Protein AF-A0A9D7FK85-F1 (afdb_monomer_lite)

Foldseek 3Di:
DADQFQDPDLLVVLLVVLVPADAQGKDKDKHWAPVQPVPDPPCPDRTDGDHPVRVQCSQVVNQWPRWDKDKDWDWDQDPVRDTDITMMIMTMTTHD

Radius of gyration: 14.42 Å; chains: 1; bounding box: 36×21×36 Å

Secondary structure (DSSP, 8-state):
---GGG-SSHHHHHHHHHHHSPTT-EEEEEEE-HHHHTTSTT-SSS-----HHHHHHHHHHTTB---EEEEEEEEEE-TTS-EEEEEEEEEEEEB-

Sequence (96 aa):
MNTLYFWSDPKVGMAELKRVLRPNGKLVIAIRSKETMVNMPFTEYGFQLYSKVDLQNLFSENGFNDATISSKMEDITLPSGVSVNIESFCALGEKR

pLDDT: mean 89.41, std 9.93, range [49.56, 97.69]

Structure (mmCIF, N/CA/C/O backbone):
data_AF-A0A9D7FK85-F1
#
_entry.id   AF-A0A9D7FK85-F1
#
loop_
_atom_site.group_PDB
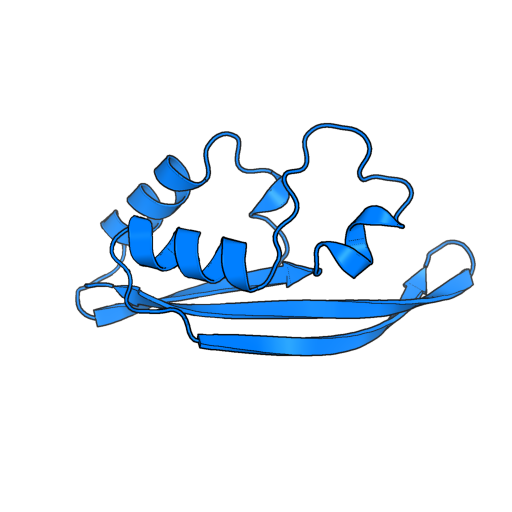_atom_site.id
_atom_site.type_symbol
_atom_site.label_atom_id
_atom_site.label_alt_id
_atom_site.label_comp_id
_atom_site.label_asym_id
_atom_site.label_entity_id
_atom_site.label_seq_id
_atom_site.pdbx_PDB_ins_code
_atom_site.Cartn_x
_atom_site.Cartn_y
_atom_site.Cartn_z
_atom_site.occupancy
_atom_site.B_iso_or_equiv
_atom_site.auth_seq_id
_atom_site.auth_comp_id
_atom_site.auth_asym_id
_atom_site.auth_atom_id
_atom_site.pdbx_PDB_model_num
ATOM 1 N N . MET A 1 1 ? 2.584 -8.486 -2.473 1.00 49.56 1 MET A N 1
ATOM 2 C CA . MET A 1 1 ? 1.898 -8.885 -3.720 1.00 49.56 1 MET A CA 1
ATOM 3 C C . MET A 1 1 ? 1.260 -7.636 -4.314 1.00 49.56 1 MET A C 1
ATOM 5 O O . MET A 1 1 ? 0.423 -7.039 -3.650 1.00 49.56 1 MET A O 1
ATOM 9 N N . ASN A 1 2 ? 1.684 -7.232 -5.513 1.00 62.25 2 ASN A N 1
ATOM 10 C CA . ASN A 1 2 ? 1.262 -5.996 -6.179 1.00 62.25 2 ASN A CA 1
ATOM 11 C C . ASN A 1 2 ? -0.124 -6.167 -6.814 1.00 62.25 2 ASN A C 1
ATOM 13 O O . ASN A 1 2 ? -0.235 -6.818 -7.847 1.00 62.25 2 ASN A O 1
ATOM 17 N N . THR A 1 3 ? -1.173 -5.622 -6.202 1.00 71.75 3 THR A N 1
ATOM 18 C CA . THR A 1 3 ? -2.558 -5.812 -6.690 1.00 71.75 3 THR A CA 1
ATOM 19 C C . THR A 1 3 ? -3.375 -4.530 -6.767 1.00 71.75 3 THR A C 1
ATOM 21 O O . THR A 1 3 ? -4.267 -4.447 -7.604 1.00 71.75 3 THR A O 1
ATOM 24 N N . LEU A 1 4 ? -3.040 -3.513 -5.967 1.00 86.19 4 LEU A N 1
ATOM 25 C CA . LEU A 1 4 ? -3.816 -2.274 -5.885 1.00 86.19 4 LEU A CA 1
ATOM 26 C C . LEU A 1 4 ? -3.932 -1.540 -7.232 1.00 86.19 4 LEU A C 1
ATOM 28 O O . LEU A 1 4 ? -4.967 -0.953 -7.514 1.00 86.19 4 LEU A O 1
ATOM 32 N N . TYR A 1 5 ? -2.910 -1.616 -8.089 1.00 83.75 5 TYR A N 1
ATOM 33 C CA . TYR A 1 5 ? -2.904 -0.932 -9.388 1.00 83.75 5 TYR A CA 1
ATOM 34 C C . TYR A 1 5 ? -4.030 -1.349 -10.331 1.00 83.75 5 TYR A C 1
ATOM 36 O O . TYR A 1 5 ? -4.356 -0.597 -11.242 1.00 83.75 5 TYR A O 1
ATOM 44 N N . PHE A 1 6 ? -4.566 -2.556 -10.133 1.00 84.12 6 PHE A N 1
ATOM 45 C CA . PHE A 1 6 ? -5.589 -3.158 -10.983 1.00 84.12 6 PHE A CA 1
ATOM 46 C C . PHE A 1 6 ? -7.005 -2.933 -10.449 1.00 84.12 6 PHE A C 1
ATOM 48 O O . PHE A 1 6 ? -7.970 -3.442 -11.017 1.00 84.12 6 PHE A O 1
ATOM 55 N N . TRP A 1 7 ? -7.148 -2.236 -9.321 1.00 88.06 7 TRP A N 1
ATOM 56 C CA . TRP A 1 7 ? -8.455 -1.967 -8.743 1.00 88.06 7 TRP A CA 1
ATOM 57 C C . TRP A 1 7 ? -9.133 -0.860 -9.545 1.00 88.06 7 TRP A C 1
ATOM 59 O O . TRP A 1 7 ? -8.643 0.263 -9.591 1.00 88.06 7 TRP A O 1
ATOM 69 N N . SER A 1 8 ? -10.273 -1.179 -10.160 1.00 86.75 8 SER A N 1
ATOM 70 C CA . SER A 1 8 ? -11.065 -0.209 -10.924 1.00 86.75 8 SER A CA 1
ATOM 71 C C . SER A 1 8 ? -11.589 0.929 -10.046 1.00 86.75 8 SER A C 1
ATOM 73 O O . SER A 1 8 ? -11.627 2.073 -10.483 1.00 86.75 8 SER A O 1
ATOM 75 N N . ASP A 1 9 ? -11.971 0.611 -8.805 1.00 91.00 9 ASP A N 1
ATOM 76 C CA . ASP A 1 9 ? -12.281 1.584 -7.760 1.00 91.00 9 ASP A CA 1
ATOM 77 C C . ASP A 1 9 ? -11.601 1.155 -6.450 1.00 91.00 9 ASP A C 1
ATOM 79 O O . ASP A 1 9 ? -12.042 0.203 -5.788 1.00 91.00 9 ASP A O 1
ATOM 83 N N . PRO A 1 10 ? -10.522 1.849 -6.054 1.00 92.81 10 PRO A N 1
ATOM 84 C CA . PRO A 1 10 ? -9.801 1.501 -4.850 1.00 92.81 10 PRO A CA 1
ATOM 85 C C . PRO A 1 10 ? -10.622 1.624 -3.566 1.00 92.81 10 PRO A C 1
ATOM 87 O O . PRO A 1 10 ? -10.414 0.847 -2.636 1.00 92.81 10 PRO A O 1
ATOM 90 N N . LYS A 1 11 ? -11.568 2.569 -3.502 1.00 94.19 11 LYS A N 1
ATOM 91 C CA . LYS A 1 11 ? -12.376 2.806 -2.298 1.00 94.19 11 LYS A CA 1
ATOM 92 C C . LYS A 1 11 ? -13.354 1.659 -2.068 1.00 94.19 11 LYS A C 1
ATOM 94 O O . LYS A 1 11 ? -13.489 1.186 -0.942 1.00 94.19 11 LYS A O 1
ATOM 99 N N . VAL A 1 12 ? -13.961 1.139 -3.138 1.00 95.00 12 VAL A N 1
ATOM 100 C CA . VAL A 1 12 ? -14.826 -0.053 -3.066 1.00 95.00 12 VAL A CA 1
ATOM 101 C C . VAL A 1 12 ? -14.044 -1.265 -2.551 1.00 95.00 12 VAL A C 1
ATOM 103 O O . VAL A 1 12 ? -14.494 -1.944 -1.627 1.00 95.00 12 VAL A O 1
ATOM 106 N N . GLY A 1 13 ? -12.841 -1.507 -3.085 1.00 94.88 13 GLY A N 1
ATOM 107 C CA . GLY A 1 13 ? -11.987 -2.600 -2.612 1.00 94.88 13 GLY A CA 1
ATOM 108 C C . GLY A 1 13 ? -11.590 -2.446 -1.1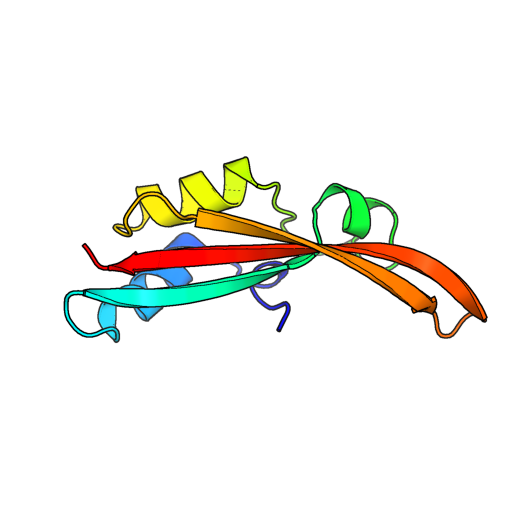39 1.00 94.88 13 GLY A C 1
ATOM 109 O O . GLY A 1 13 ? -11.674 -3.401 -0.364 1.00 94.88 13 GLY A O 1
ATOM 110 N N . MET A 1 14 ? -11.226 -1.231 -0.718 1.00 96.06 14 MET A N 1
ATOM 111 C CA . MET A 1 14 ? -10.891 -0.934 0.679 1.00 96.06 14 MET A CA 1
ATOM 112 C C . MET A 1 14 ? -12.084 -1.150 1.619 1.00 96.06 14 MET A C 1
ATOM 114 O O . MET A 1 14 ? -11.906 -1.693 2.713 1.00 96.06 14 MET A O 1
ATOM 118 N N . ALA A 1 15 ? -13.296 -0.776 1.199 1.00 96.38 15 ALA A N 1
ATOM 119 C CA . ALA A 1 15 ? -14.516 -0.980 1.974 1.00 96.38 15 ALA A CA 1
ATOM 120 C C . ALA A 1 15 ? -14.809 -2.472 2.202 1.00 96.38 15 ALA A C 1
ATOM 122 O O . ALA A 1 15 ? -15.097 -2.873 3.333 1.00 96.38 15 ALA A O 1
ATOM 123 N N . GLU A 1 16 ? -14.654 -3.312 1.174 1.00 96.94 16 GLU A N 1
ATOM 124 C CA . GLU A 1 16 ? -14.841 -4.762 1.305 1.00 96.94 16 GLU A CA 1
ATOM 125 C C . GLU A 1 16 ? -13.794 -5.403 2.222 1.00 96.94 16 GLU A C 1
ATOM 127 O O . GLU A 1 16 ? -14.143 -6.210 3.090 1.00 96.94 16 GLU A O 1
ATOM 132 N N . LEU A 1 17 ? -12.525 -4.991 2.113 1.00 96.31 17 LEU A N 1
ATOM 133 C CA . LEU A 1 17 ? -11.483 -5.435 3.042 1.00 96.31 17 LEU A CA 1
ATOM 134 C C . LEU A 1 17 ? -11.793 -5.014 4.482 1.00 96.31 17 LEU A C 1
ATOM 136 O O . LEU A 1 17 ? -11.682 -5.820 5.409 1.00 96.31 17 LEU A O 1
ATOM 140 N N . LYS A 1 18 ? -12.237 -3.770 4.691 1.00 96.38 18 LYS A N 1
ATOM 141 C CA . LYS A 1 18 ? -12.649 -3.297 6.015 1.00 96.38 18 LYS A CA 1
ATOM 142 C C . LYS A 1 18 ? -13.837 -4.099 6.548 1.00 96.38 18 LYS A C 1
ATOM 144 O O . LYS A 1 18 ? -13.850 -4.420 7.739 1.00 96.38 18 LYS A O 1
ATOM 149 N N . ARG A 1 19 ? -14.824 -4.438 5.713 1.00 97.25 19 ARG A N 1
ATOM 150 C CA . ARG A 1 19 ? -16.028 -5.188 6.112 1.00 97.25 19 ARG A CA 1
ATOM 151 C C . ARG A 1 19 ? -15.682 -6.553 6.709 1.00 97.25 19 ARG A C 1
ATOM 153 O O . ARG A 1 19 ? -16.271 -6.923 7.721 1.00 97.25 19 ARG A O 1
ATOM 160 N N . VAL A 1 20 ? -14.715 -7.268 6.128 1.00 97.19 20 VAL A N 1
ATOM 161 C CA . VAL A 1 20 ? -14.334 -8.625 6.569 1.00 97.19 20 VAL A CA 1
ATOM 162 C C . VAL A 1 20 ? -13.331 -8.655 7.726 1.00 97.19 20 VAL A C 1
ATOM 164 O O . VAL A 1 20 ? -13.201 -9.674 8.402 1.00 97.19 20 VAL A O 1
ATOM 167 N N . LEU A 1 21 ? -12.626 -7.552 7.993 1.00 97.44 21 LEU A N 1
ATOM 168 C CA . LEU A 1 21 ? -11.708 -7.463 9.128 1.00 97.44 21 LEU A CA 1
ATOM 169 C C . LEU A 1 21 ? -12.460 -7.375 10.463 1.00 97.44 21 L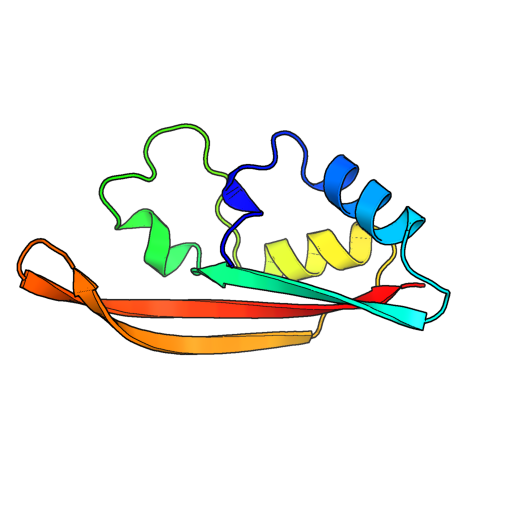EU A C 1
ATOM 171 O O . LEU A 1 21 ? -13.406 -6.599 10.624 1.00 97.44 21 LEU A O 1
ATOM 175 N N . ARG A 1 22 ? -11.977 -8.110 11.470 1.00 96.62 22 ARG A N 1
ATOM 176 C CA . ARG A 1 22 ? -12.399 -7.935 12.871 1.00 96.62 22 ARG A CA 1
ATOM 177 C C . ARG A 1 22 ? -12.075 -6.518 13.384 1.00 96.62 22 ARG A C 1
ATOM 179 O O . ARG A 1 22 ? -11.180 -5.878 12.825 1.00 96.62 22 ARG A O 1
ATOM 186 N N . PRO A 1 23 ? -12.738 -6.031 14.451 1.00 94.12 23 PRO A N 1
ATOM 187 C CA . PRO A 1 23 ? -12.315 -4.810 15.143 1.00 94.12 23 PRO A CA 1
ATOM 188 C C . PRO A 1 23 ? -10.822 -4.857 15.502 1.00 94.12 23 PRO A C 1
ATOM 190 O O . PRO A 1 23 ? -10.319 -5.921 15.875 1.00 94.12 23 PRO A O 1
ATOM 193 N N . ASN A 1 24 ? -10.112 -3.735 15.335 1.00 94.56 24 ASN A N 1
ATOM 194 C CA . ASN A 1 24 ? -8.651 -3.620 15.498 1.00 94.56 24 ASN A CA 1
ATOM 195 C C . ASN A 1 24 ? -7.838 -4.566 14.581 1.00 94.56 24 ASN A C 1
ATOM 197 O O . ASN A 1 24 ? -6.667 -4.868 14.821 1.00 94.56 24 ASN A O 1
ATOM 201 N N . GLY A 1 25 ? -8.466 -5.098 13.527 1.00 96.94 25 GLY A N 1
ATOM 202 C CA . GLY A 1 25 ? -7.798 -5.879 12.494 1.00 96.94 25 GLY A CA 1
ATOM 203 C C . GLY A 1 25 ? -6.851 -5.005 11.674 1.00 96.94 25 GLY A C 1
ATOM 204 O O . GLY A 1 25 ? -7.142 -3.841 11.408 1.00 96.94 25 GLY A O 1
ATOM 205 N N . LYS A 1 26 ? -5.721 -5.573 11.250 1.00 97.12 26 LYS A N 1
ATOM 206 C CA . LYS A 1 26 ? -4.704 -4.864 10.467 1.00 97.12 26 LYS A CA 1
ATOM 207 C C . LYS A 1 26 ? -4.810 -5.241 8.997 1.00 97.12 26 LYS A C 1
ATOM 209 O O . LYS A 1 26 ? -4.937 -6.420 8.671 1.00 97.12 26 LYS A O 1
ATOM 214 N N . LEU A 1 27 ? -4.728 -4.239 8.133 1.00 96.44 27 LEU A N 1
ATOM 215 C CA . LEU A 1 27 ? -4.594 -4.387 6.693 1.00 96.44 27 LEU A CA 1
ATOM 216 C C . LEU A 1 27 ? -3.170 -4.013 6.288 1.00 96.44 27 LEU A C 1
ATOM 218 O O . LEU A 1 27 ? -2.662 -2.968 6.695 1.00 96.44 27 LEU A O 1
ATOM 222 N N . VAL A 1 28 ? -2.553 -4.860 5.466 1.00 95.81 28 VAL A N 1
ATOM 223 C CA . VAL A 1 28 ? -1.257 -4.596 4.847 1.00 95.81 28 VAL A CA 1
ATOM 224 C C . VAL A 1 28 ? -1.416 -4.609 3.332 1.00 95.81 28 VAL A C 1
ATOM 226 O O . VAL A 1 28 ? -1.888 -5.596 2.769 1.00 95.81 28 VAL A O 1
ATOM 229 N N . ILE A 1 29 ? -0.993 -3.530 2.675 1.00 94.75 29 ILE A N 1
ATOM 230 C CA . ILE A 1 29 ? -0.923 -3.433 1.214 1.00 94.75 29 ILE A CA 1
ATOM 231 C C . ILE A 1 29 ? 0.523 -3.144 0.824 1.00 94.75 29 ILE A C 1
ATOM 233 O O . ILE A 1 29 ? 1.122 -2.186 1.307 1.00 94.75 29 ILE A O 1
ATOM 237 N N . ALA A 1 30 ? 1.079 -3.974 -0.060 1.00 93.31 30 ALA A N 1
ATOM 238 C CA . ALA A 1 30 ? 2.432 -3.809 -0.577 1.00 93.31 30 ALA A CA 1
ATOM 239 C C . ALA A 1 30 ? 2.407 -3.582 -2.090 1.00 93.31 30 ALA A C 1
ATOM 241 O O . ALA A 1 30 ? 1.831 -4.389 -2.825 1.00 93.31 30 ALA A O 1
ATOM 242 N N . ILE A 1 31 ? 3.038 -2.496 -2.532 1.00 92.00 31 ILE A N 1
ATOM 243 C CA . ILE A 1 31 ? 3.102 -2.061 -3.930 1.00 92.00 31 ILE A CA 1
ATOM 244 C C . ILE A 1 31 ? 4.514 -1.565 -4.266 1.00 92.00 31 ILE A C 1
ATOM 246 O O . ILE A 1 31 ? 5.264 -1.195 -3.374 1.00 92.00 31 ILE A O 1
ATOM 250 N N . ARG A 1 32 ? 4.882 -1.496 -5.542 1.00 91.19 32 ARG A N 1
ATOM 251 C CA . ARG A 1 32 ? 6.016 -0.690 -6.034 1.00 91.19 32 ARG A CA 1
ATOM 252 C C . ARG A 1 32 ? 5.698 0.814 -6.008 1.00 91.19 32 ARG A C 1
ATOM 254 O O . ARG A 1 32 ? 4.538 1.222 -6.130 1.00 91.19 32 ARG A O 1
ATOM 261 N N . SER A 1 33 ? 6.718 1.650 -5.867 1.00 90.56 33 SER A N 1
ATOM 262 C CA . SER A 1 33 ? 6.525 3.100 -5.906 1.00 90.56 33 SER A CA 1
ATOM 263 C C . SER A 1 33 ? 6.106 3.579 -7.296 1.00 90.56 33 SER A C 1
ATOM 265 O O . SER A 1 33 ? 6.442 2.964 -8.315 1.00 90.56 33 SER A O 1
ATOM 267 N N . LYS A 1 34 ? 5.375 4.696 -7.349 1.00 89.19 34 LYS A N 1
ATOM 268 C CA . LYS A 1 34 ? 5.037 5.375 -8.606 1.00 89.19 34 LYS A CA 1
ATOM 269 C C . LYS A 1 34 ? 6.292 5.718 -9.409 1.00 89.19 34 LYS A C 1
ATOM 271 O O . LYS A 1 34 ? 6.315 5.513 -10.618 1.00 89.19 34 LYS A O 1
ATOM 276 N N . GLU A 1 35 ? 7.332 6.177 -8.725 1.00 87.25 35 GLU A N 1
ATOM 277 C CA . GLU A 1 35 ? 8.624 6.572 -9.284 1.00 87.25 35 GLU A CA 1
ATOM 278 C C . GLU A 1 35 ? 9.344 5.392 -9.947 1.00 87.25 35 GLU A C 1
ATOM 280 O O . G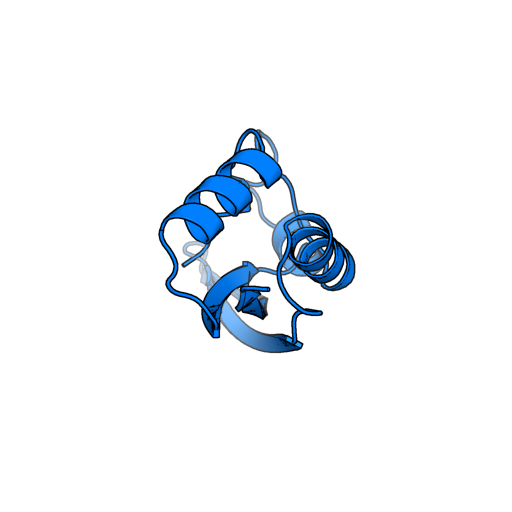LU A 1 35 ? 9.956 5.541 -11.002 1.00 87.25 35 GLU A O 1
ATOM 285 N N . THR A 1 36 ? 9.226 4.196 -9.369 1.00 85.31 36 THR A N 1
ATOM 286 C CA . THR A 1 36 ? 9.766 2.970 -9.968 1.00 85.31 36 THR A CA 1
ATOM 287 C C . THR A 1 36 ? 8.958 2.555 -11.194 1.00 85.31 36 THR A C 1
ATOM 289 O O . THR A 1 36 ? 9.515 2.197 -12.229 1.00 85.31 36 THR A O 1
ATOM 292 N N . MET A 1 37 ? 7.631 2.573 -11.071 1.00 84.44 37 MET A N 1
ATOM 293 C CA . MET A 1 37 ? 6.737 1.982 -12.063 1.00 84.44 37 MET A CA 1
ATOM 294 C C . MET A 1 37 ? 6.602 2.829 -13.328 1.00 84.44 37 MET A C 1
ATOM 296 O O . MET A 1 37 ? 6.491 2.253 -14.401 1.00 84.44 37 MET A O 1
ATOM 300 N N . VAL A 1 38 ? 6.666 4.163 -13.240 1.00 83.00 38 VAL A N 1
ATOM 301 C CA . VAL A 1 38 ? 6.528 5.053 -14.413 1.00 83.00 38 VAL A CA 1
ATOM 302 C C . VAL A 1 38 ? 7.583 4.798 -15.499 1.00 83.00 38 VAL A C 1
ATOM 304 O O . VAL A 1 38 ? 7.350 5.091 -16.666 1.00 83.00 38 VAL A O 1
ATOM 307 N N . ASN A 1 39 ? 8.729 4.225 -15.123 1.00 77.19 39 ASN A N 1
ATOM 308 C CA . ASN A 1 39 ? 9.834 3.921 -16.030 1.00 77.19 39 ASN A CA 1
ATOM 309 C C . ASN A 1 39 ? 9.767 2.497 -16.616 1.00 77.19 39 ASN A C 1
ATOM 311 O O . ASN A 1 39 ? 10.693 2.075 -17.306 1.00 77.19 39 ASN A O 1
ATOM 315 N N . MET A 1 40 ? 8.712 1.729 -16.320 1.00 77.69 40 MET A N 1
ATOM 316 C CA . MET A 1 40 ? 8.578 0.338 -16.753 1.00 77.69 40 MET A CA 1
ATOM 317 C C . MET A 1 40 ? 7.748 0.224 -18.043 1.00 77.69 40 MET A C 1
ATOM 319 O O . MET A 1 40 ? 6.715 0.876 -18.170 1.00 77.69 40 MET A O 1
ATOM 323 N N . PRO A 1 41 ? 8.117 -0.670 -18.980 1.00 68.75 41 PRO A N 1
ATOM 324 C CA . PRO A 1 41 ? 7.535 -0.731 -20.329 1.00 68.75 41 PRO A CA 1
ATOM 325 C C . PRO A 1 41 ? 6.096 -1.285 -20.399 1.00 68.75 41 PRO A C 1
ATOM 327 O O . PRO A 1 41 ? 5.607 -1.576 -21.483 1.00 68.75 41 PRO A O 1
ATOM 330 N N . PHE A 1 42 ? 5.418 -1.484 -19.265 1.00 70.25 42 PHE A N 1
ATOM 331 C CA . PHE A 1 42 ? 4.095 -2.118 -19.189 1.00 70.25 42 PHE A CA 1
ATOM 332 C C . PHE A 1 42 ? 3.052 -1.287 -18.426 1.00 70.25 42 PHE A C 1
ATOM 334 O O . PHE A 1 42 ? 1.950 -1.773 -18.187 1.00 70.25 42 PHE A O 1
ATOM 341 N N . THR A 1 43 ? 3.357 -0.042 -18.044 1.00 63.62 43 THR A N 1
ATOM 342 C CA . THR A 1 43 ? 2.414 0.827 -17.314 1.00 63.62 43 THR A CA 1
ATOM 343 C C . THR A 1 43 ? 1.473 1.640 -18.204 1.00 63.62 43 THR A C 1
ATOM 345 O O . THR A 1 43 ? 0.739 2.478 -17.688 1.00 63.62 43 THR A O 1
ATOM 348 N N . GLU A 1 44 ? 1.472 1.426 -19.522 1.00 59.38 44 GLU A N 1
ATOM 349 C CA . GLU A 1 44 ? 0.766 2.307 -20.466 1.00 59.38 44 GLU A CA 1
ATOM 350 C C . GLU A 1 44 ? -0.772 2.228 -20.403 1.00 59.38 44 GLU A C 1
ATOM 352 O O . GLU A 1 44 ? -1.423 3.180 -20.825 1.00 59.38 44 GLU A O 1
ATOM 357 N N . TYR A 1 45 ? -1.385 1.176 -19.834 1.00 60.06 45 TYR A N 1
ATOM 358 C CA . TYR A 1 45 ? -2.853 1.044 -19.835 1.00 60.06 45 TYR A CA 1
ATOM 359 C C . TYR A 1 45 ? -3.426 0.393 -18.569 1.00 60.06 45 TYR A C 1
ATOM 361 O O . TYR A 1 45 ? -3.090 -0.739 -18.237 1.00 60.06 45 TYR A O 1
ATOM 369 N N . GLY A 1 46 ? -4.354 1.086 -17.895 1.00 63.00 46 GLY A N 1
ATOM 370 C CA . GLY A 1 46 ? -5.179 0.523 -16.813 1.00 63.00 46 GLY A CA 1
ATOM 371 C C . GLY A 1 46 ? -4.545 0.484 -15.416 1.00 63.00 46 GLY A C 1
ATOM 372 O O . GLY A 1 46 ? -5.065 -0.214 -14.552 1.00 63.00 46 GLY A O 1
ATOM 373 N N . PHE A 1 47 ? -3.451 1.220 -15.182 1.00 73.56 47 P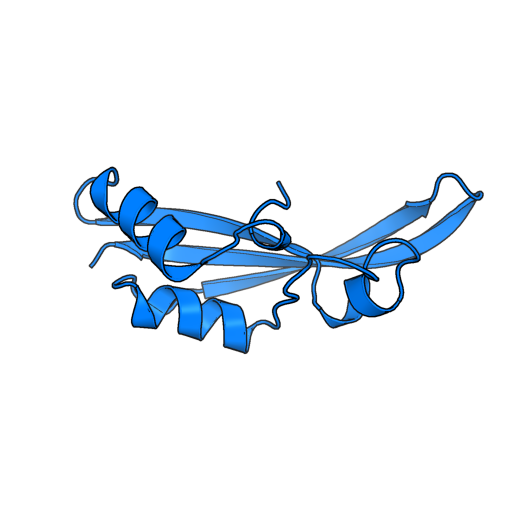HE A N 1
ATOM 374 C CA . PHE A 1 47 ? -2.752 1.268 -13.893 1.00 73.56 47 PHE A CA 1
ATOM 375 C C . PHE A 1 47 ? -2.952 2.617 -13.200 1.00 73.56 47 PHE A C 1
ATOM 377 O O . PHE A 1 47 ? -2.617 3.661 -13.760 1.00 73.56 47 PHE A O 1
ATOM 384 N N . GLN A 1 48 ? -3.401 2.606 -11.946 1.00 83.69 48 GLN A N 1
ATOM 385 C CA . GLN A 1 48 ? -3.270 3.775 -11.075 1.00 83.69 48 GLN A CA 1
ATOM 386 C C . GLN A 1 48 ? -2.016 3.628 -10.221 1.00 83.69 48 GLN A C 1
ATOM 388 O O . GLN A 1 48 ? -1.949 2.729 -9.398 1.00 83.69 48 GLN A O 1
ATOM 393 N N . LEU A 1 49 ? -1.018 4.495 -10.396 1.00 88.81 49 LEU A N 1
ATOM 394 C CA . LEU A 1 49 ? 0.201 4.482 -9.582 1.00 88.81 49 LEU A CA 1
ATOM 395 C C . LEU A 1 49 ? 0.022 5.300 -8.299 1.00 88.81 49 LEU A C 1
ATOM 397 O O . LEU A 1 49 ? -0.657 6.325 -8.312 1.00 88.81 49 LEU A O 1
ATOM 401 N N . TYR A 1 50 ? 0.695 4.892 -7.222 1.00 91.50 50 TYR A N 1
ATOM 402 C CA . TYR A 1 50 ? 0.565 5.523 -5.908 1.00 91.50 50 TYR A CA 1
ATOM 403 C C . TYR A 1 50 ? 1.923 5.943 -5.349 1.00 91.50 50 TYR A C 1
ATOM 405 O O . TYR A 1 50 ? 2.884 5.168 -5.340 1.00 91.50 50 TYR A O 1
ATOM 413 N N . SER A 1 51 ? 1.975 7.171 -4.847 1.00 93.19 51 SER A N 1
ATOM 414 C CA . SER A 1 51 ? 3.012 7.640 -3.931 1.00 93.19 51 SER A CA 1
ATOM 415 C C . SER A 1 51 ? 2.718 7.190 -2.491 1.00 93.19 51 SER A C 1
ATOM 417 O O . SER A 1 51 ? 1.656 6.636 -2.189 1.00 93.19 51 SER A O 1
ATOM 419 N N . LYS A 1 52 ? 3.644 7.473 -1.565 1.00 93.88 52 LYS A N 1
ATOM 420 C CA . LYS A 1 52 ? 3.420 7.263 -0.121 1.00 93.88 52 LYS A CA 1
ATOM 421 C C . LYS A 1 52 ? 2.201 8.049 0.377 1.00 93.88 52 LYS A C 1
ATOM 423 O O . LYS A 1 52 ? 1.382 7.507 1.113 1.00 93.88 52 LYS A O 1
ATOM 428 N N . VAL A 1 53 ? 2.057 9.297 -0.069 1.00 94.94 53 VAL A N 1
ATOM 429 C CA . VAL A 1 53 ? 0.953 10.177 0.340 1.00 94.94 53 VAL A CA 1
ATOM 430 C C . VAL A 1 53 ? -0.385 9.643 -0.172 1.00 94.94 53 VAL A C 1
ATOM 432 O O . VAL A 1 53 ? -1.349 9.585 0.588 1.00 94.94 53 VAL A O 1
ATOM 435 N N . ASP A 1 54 ? -0.434 9.163 -1.418 1.00 94.88 54 ASP A N 1
ATOM 436 C CA . ASP A 1 54 ? -1.664 8.593 -1.984 1.00 94.88 54 ASP A CA 1
ATOM 437 C C . ASP A 1 54 ? -2.128 7.360 -1.193 1.00 94.88 54 ASP A C 1
ATOM 439 O O . ASP A 1 54 ? -3.316 7.213 -0.911 1.00 94.88 54 ASP A O 1
ATOM 443 N N . LEU A 1 55 ? -1.194 6.488 -0.786 1.00 94.25 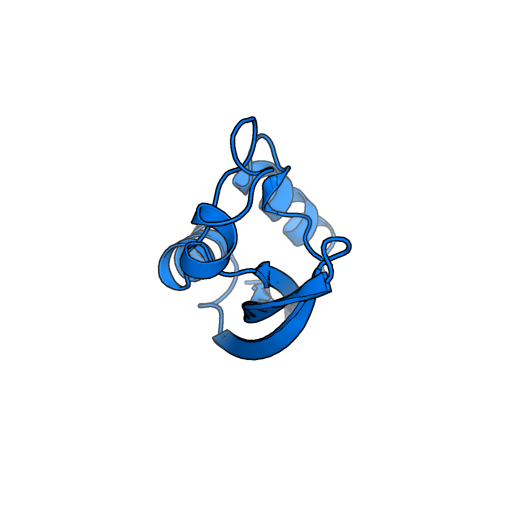55 LEU A N 1
ATOM 444 C CA . LEU A 1 55 ? -1.499 5.336 0.069 1.00 94.25 55 LEU A CA 1
ATOM 445 C C . LEU A 1 55 ? -1.995 5.754 1.458 1.00 94.25 55 LEU A C 1
ATOM 447 O O . LEU A 1 55 ? -2.951 5.167 1.958 1.00 94.25 55 LEU A O 1
ATOM 451 N N . GLN A 1 56 ? -1.370 6.751 2.088 1.00 95.50 56 GLN A N 1
ATOM 452 C CA . GLN A 1 56 ? -1.808 7.248 3.397 1.00 95.50 56 GLN A CA 1
ATOM 453 C C . GLN A 1 56 ? -3.240 7.777 3.336 1.00 95.50 56 GLN A C 1
ATOM 455 O O . GLN A 1 56 ? -4.069 7.386 4.160 1.00 95.50 56 GLN A O 1
ATOM 460 N N . ASN A 1 57 ? -3.539 8.589 2.321 1.00 96.00 57 ASN A N 1
ATOM 461 C CA . ASN A 1 57 ? -4.875 9.130 2.093 1.00 96.00 57 ASN A CA 1
ATOM 462 C C . ASN A 1 57 ? -5.886 8.017 1.802 1.00 96.00 57 ASN A C 1
ATOM 464 O O . ASN A 1 57 ? -6.973 8.004 2.372 1.00 96.00 57 ASN A O 1
ATOM 468 N N . LEU A 1 58 ? -5.517 7.023 0.984 1.00 95.88 58 LEU A N 1
ATOM 469 C CA . LEU A 1 58 ? -6.398 5.894 0.690 1.00 95.88 58 LEU A CA 1
ATOM 470 C C . LEU A 1 58 ? -6.797 5.138 1.966 1.00 95.88 58 LEU A C 1
ATOM 472 O O . LEU A 1 58 ? -7.962 4.784 2.129 1.00 95.88 58 LEU A O 1
ATOM 476 N N . PHE A 1 59 ? -5.862 4.896 2.884 1.00 96.81 59 PHE A N 1
ATOM 477 C CA . PHE A 1 59 ? -6.178 4.243 4.155 1.00 96.81 59 PHE A CA 1
ATOM 478 C C . PHE A 1 59 ? -7.044 5.125 5.065 1.00 96.81 59 PHE A C 1
ATOM 480 O O . PHE A 1 59 ? -8.061 4.648 5.580 1.00 96.81 59 PHE A O 1
ATOM 487 N N . SER A 1 60 ? -6.677 6.398 5.244 1.00 96.19 60 SER A N 1
ATOM 488 C CA . SER A 1 60 ? -7.368 7.302 6.173 1.00 96.19 60 SER A CA 1
ATOM 489 C C . SER A 1 60 ? -8.806 7.604 5.733 1.00 96.19 60 SER A C 1
ATOM 491 O O . SER A 1 60 ? -9.723 7.551 6.558 1.00 96.19 60 SER A O 1
ATOM 493 N N . GLU A 1 61 ? -9.031 7.819 4.434 1.00 96.25 61 GLU A N 1
ATOM 494 C CA . GLU A 1 61 ? -10.356 8.051 3.846 1.00 96.25 61 GLU A CA 1
ATOM 495 C C . GLU A 1 61 ? -11.266 6.818 3.916 1.00 96.25 61 GLU A C 1
ATOM 497 O O . GLU A 1 61 ? -12.487 6.955 3.943 1.00 96.25 61 GLU A O 1
ATOM 502 N N . ASN A 1 62 ? -10.697 5.609 3.979 1.00 96.75 62 ASN A N 1
ATOM 503 C CA . ASN A 1 62 ? -11.454 4.352 4.013 1.00 96.75 62 ASN A CA 1
ATOM 504 C C . ASN A 1 62 ? -11.565 3.756 5.425 1.00 96.75 62 ASN A C 1
ATOM 506 O O . ASN A 1 62 ? -11.826 2.564 5.609 1.00 96.75 62 ASN A O 1
ATOM 510 N N . GLY A 1 63 ? -11.409 4.598 6.449 1.00 95.69 63 GLY A N 1
ATOM 511 C CA . GLY A 1 63 ? -11.701 4.237 7.831 1.00 95.69 63 GLY A CA 1
ATOM 512 C C . GLY A 1 63 ? -10.658 3.325 8.473 1.00 95.69 63 GLY A C 1
ATOM 513 O O . GLY A 1 63 ? -11.006 2.554 9.372 1.00 95.69 63 GLY A O 1
ATOM 514 N N . PHE A 1 64 ? -9.408 3.404 8.030 1.00 97.00 64 PHE A N 1
ATOM 515 C CA . PHE A 1 64 ? -8.261 2.887 8.767 1.00 97.00 64 PHE A CA 1
ATOM 516 C C . PHE A 1 64 ? -7.562 4.040 9.491 1.00 97.00 64 PHE A C 1
ATOM 518 O O . PHE A 1 64 ? -7.716 5.204 9.126 1.00 97.00 64 PHE A O 1
ATOM 525 N N . ASN A 1 65 ? -6.801 3.720 10.534 1.00 94.88 65 ASN A N 1
ATOM 526 C CA . ASN A 1 65 ? -5.860 4.658 11.139 1.00 94.88 65 ASN A CA 1
ATOM 527 C C . ASN A 1 65 ? -4.819 5.136 10.128 1.00 94.88 65 ASN A C 1
ATOM 529 O O . ASN A 1 65 ? -4.633 4.510 9.082 1.00 94.88 65 ASN A O 1
ATOM 533 N N . ASP A 1 66 ? -4.136 6.228 10.469 1.00 92.31 66 ASP A N 1
ATOM 534 C CA . ASP A 1 66 ? -3.089 6.781 9.618 1.00 92.31 66 ASP A CA 1
ATOM 535 C C . ASP A 1 66 ? -2.041 5.700 9.358 1.00 92.31 66 ASP A C 1
ATOM 537 O O . ASP A 1 66 ? -1.417 5.161 10.280 1.00 92.31 66 ASP A O 1
ATOM 541 N N . ALA A 1 67 ? -1.926 5.313 8.087 1.00 95.00 67 ALA A N 1
ATOM 542 C CA . ALA A 1 67 ? -1.128 4.163 7.718 1.00 95.00 67 ALA A CA 1
ATOM 543 C C . ALA A 1 67 ? 0.359 4.463 7.903 1.00 95.00 67 ALA A C 1
ATOM 545 O O . ALA A 1 67 ? 0.884 5.478 7.435 1.00 95.00 67 ALA A O 1
ATOM 546 N N . THR A 1 68 ? 1.059 3.530 8.540 1.00 96.88 68 THR A N 1
ATOM 547 C CA . THR A 1 68 ? 2.520 3.545 8.566 1.00 96.88 68 THR A CA 1
ATOM 548 C C . THR A 1 68 ? 3.025 2.958 7.259 1.00 96.88 68 THR A C 1
ATOM 550 O O . THR A 1 68 ? 2.607 1.865 6.877 1.00 96.88 68 THR A O 1
ATOM 553 N N . ILE A 1 69 ? 3.930 3.665 6.582 1.00 96.50 69 ILE A N 1
ATOM 554 C CA . ILE A 1 69 ? 4.526 3.202 5.328 1.00 96.50 69 ILE A CA 1
ATOM 555 C C . ILE A 1 69 ? 6.010 2.939 5.535 1.00 96.50 69 ILE A C 1
ATOM 557 O O . ILE A 1 69 ? 6.763 3.847 5.881 1.00 96.50 69 ILE A O 1
ATOM 561 N N . SER A 1 70 ? 6.436 1.707 5.269 1.00 95.69 70 SER A N 1
ATOM 562 C CA . SER A 1 70 ? 7.850 1.362 5.128 1.00 95.69 70 SER A CA 1
ATOM 563 C C . SER A 1 70 ? 8.219 1.232 3.654 1.00 95.69 70 SER A C 1
ATOM 565 O O . SER A 1 70 ? 7.404 0.805 2.835 1.00 95.69 70 SER A O 1
ATOM 567 N N . SER A 1 71 ? 9.445 1.624 3.307 1.00 95.00 71 SER A N 1
ATOM 568 C CA . SER A 1 71 ? 9.984 1.479 1.955 1.00 95.00 71 SER A CA 1
ATOM 569 C C . SER A 1 71 ? 11.160 0.515 1.922 1.00 95.00 71 SER A C 1
ATOM 571 O O . SER A 1 71 ? 11.944 0.429 2.870 1.00 95.00 71 SER A O 1
ATOM 573 N N . LYS A 1 72 ? 11.290 -0.213 0.815 1.00 94.31 72 LYS A N 1
ATOM 574 C CA . LYS A 1 72 ? 12.380 -1.154 0.575 1.00 94.31 72 LYS A CA 1
ATOM 575 C C . LYS A 1 72 ? 12.883 -1.009 -0.854 1.00 94.31 72 LYS A C 1
ATOM 577 O O . LYS A 1 72 ? 12.099 -1.152 -1.786 1.00 94.31 72 LYS A O 1
ATOM 582 N N . MET A 1 73 ? 14.186 -0.774 -0.993 1.00 94.25 73 MET A N 1
ATOM 583 C CA . MET A 1 73 ? 14.877 -0.855 -2.278 1.00 94.25 73 MET A CA 1
ATOM 584 C C . MET A 1 73 ? 15.352 -2.286 -2.517 1.00 94.25 73 MET A C 1
ATOM 586 O O . MET A 1 73 ? 15.827 -2.948 -1.586 1.00 94.25 73 MET A O 1
ATOM 590 N N . GLU A 1 74 ? 15.232 -2.746 -3.754 1.00 92.19 74 GLU A N 1
ATOM 591 C CA . GLU A 1 74 ? 15.716 -4.045 -4.211 1.00 92.19 74 GLU A CA 1
ATOM 592 C C . GLU A 1 74 ? 16.388 -3.873 -5.570 1.00 92.19 74 GLU A C 1
ATOM 594 O O . GLU A 1 74 ? 15.862 -3.176 -6.433 1.00 92.19 74 GLU A O 1
ATOM 599 N N . ASP A 1 75 ? 17.526 -4.525 -5.775 1.00 92.88 75 ASP A N 1
ATOM 600 C CA . ASP A 1 75 ? 18.099 -4.670 -7.108 1.00 92.88 75 ASP A CA 1
ATOM 601 C C . ASP A 1 75 ? 17.495 -5.911 -7.757 1.00 92.88 75 ASP A C 1
ATOM 603 O O . ASP A 1 75 ? 17.587 -7.014 -7.212 1.00 92.88 75 ASP A O 1
ATOM 607 N N . ILE A 1 76 ? 16.858 -5.735 -8.912 1.00 89.19 76 ILE A N 1
ATOM 608 C CA . ILE A 1 76 ? 16.320 -6.846 -9.693 1.00 89.19 76 ILE A CA 1
ATOM 609 C C . ILE A 1 76 ? 16.945 -6.876 -11.077 1.00 89.19 76 ILE A C 1
ATOM 611 O O . ILE A 1 76 ? 17.234 -5.840 -11.671 1.00 89.19 76 ILE A O 1
ATOM 615 N N . THR A 1 77 ? 17.088 -8.076 -11.621 1.00 89.44 77 THR A N 1
ATOM 616 C CA . THR A 1 77 ? 17.447 -8.272 -13.023 1.00 89.44 77 THR A CA 1
ATOM 617 C C . THR A 1 77 ? 16.178 -8.579 -13.807 1.00 89.44 77 THR A C 1
ATOM 619 O O . THR A 1 77 ? 15.478 -9.551 -13.521 1.00 89.44 77 THR A O 1
ATOM 622 N N . LEU A 1 78 ? 15.853 -7.725 -14.776 1.00 83.94 78 LEU A N 1
ATOM 623 C CA . LEU A 1 78 ? 14.728 -7.930 -15.684 1.00 83.94 78 LEU A CA 1
ATOM 624 C C . LEU A 1 78 ? 15.016 -9.099 -16.643 1.00 83.94 78 LEU A C 1
ATOM 626 O O . LEU A 1 78 ? 16.182 -9.416 -16.880 1.00 83.94 78 LEU A O 1
ATOM 630 N N . PRO A 1 79 ? 13.991 -9.698 -17.282 1.00 85.19 79 PRO A N 1
ATOM 631 C CA . PRO A 1 79 ? 14.197 -10.736 -18.300 1.00 85.19 79 PRO A CA 1
ATOM 632 C C . PRO A 1 79 ? 15.100 -10.304 -19.465 1.00 85.19 79 PRO A C 1
ATOM 634 O O . PRO A 1 79 ? 15.712 -11.144 -20.115 1.00 85.19 79 PRO A O 1
ATOM 637 N N . SER A 1 80 ? 15.213 -8.995 -19.712 1.00 84.69 80 SER A N 1
ATOM 638 C CA . SER A 1 80 ? 16.141 -8.409 -20.686 1.00 84.69 80 SER A CA 1
ATOM 639 C C . SER A 1 80 ? 17.620 -8.484 -20.275 1.00 84.69 80 SER A C 1
ATOM 641 O O . SER A 1 80 ? 18.479 -8.105 -21.064 1.00 84.69 80 SER A O 1
ATOM 643 N N . GLY A 1 81 ? 17.932 -8.916 -19.049 1.00 87.75 81 GLY A N 1
ATOM 644 C CA . GLY A 1 81 ? 19.278 -8.895 -18.468 1.00 87.75 81 GLY A CA 1
ATOM 645 C C . GLY A 1 81 ? 19.678 -7.549 -17.852 1.00 87.75 81 GLY A C 1
ATOM 646 O O . GLY A 1 81 ? 20.756 -7.439 -17.276 1.00 87.75 81 GLY A O 1
ATOM 647 N N . VAL A 1 82 ? 18.821 -6.525 -17.938 1.00 87.56 82 VAL A N 1
ATOM 648 C CA . VAL A 1 82 ? 19.072 -5.203 -17.345 1.00 87.56 82 VAL A CA 1
ATOM 649 C C . VAL A 1 82 ? 18.811 -5.247 -15.840 1.00 87.56 82 VAL A C 1
ATOM 651 O O . VAL A 1 82 ? 17.729 -5.651 -15.410 1.00 87.56 82 VAL A O 1
ATOM 654 N N . SER A 1 83 ? 19.780 -4.793 -15.043 1.00 89.06 83 SER A N 1
ATOM 655 C CA . SER A 1 83 ? 19.602 -4.594 -13.603 1.00 89.06 83 SER A CA 1
ATOM 656 C C . SER A 1 83 ? 18.988 -3.228 -13.316 1.00 89.06 83 SER A C 1
ATOM 658 O O . SER A 1 83 ? 19.478 -2.207 -13.797 1.00 89.06 83 SER A O 1
ATOM 660 N N . VAL A 1 84 ? 17.923 -3.212 -12.522 1.00 88.56 84 VAL A N 1
ATOM 661 C CA . VAL A 1 84 ? 17.205 -2.001 -12.119 1.00 88.56 84 VAL A CA 1
ATOM 662 C C . VAL A 1 84 ? 16.986 -2.002 -10.613 1.00 88.56 84 VAL A C 1
ATOM 664 O O . VAL A 1 84 ? 16.676 -3.033 -10.015 1.00 88.56 84 VAL A O 1
ATOM 667 N N . ASN A 1 85 ? 17.135 -0.828 -10.006 1.00 90.88 85 ASN A N 1
ATOM 668 C CA . ASN A 1 85 ? 16.844 -0.621 -8.597 1.00 90.88 85 ASN A CA 1
ATOM 669 C C . ASN A 1 85 ? 15.377 -0.207 -8.453 1.00 90.88 85 ASN A C 1
ATOM 671 O O . ASN A 1 85 ? 14.932 0.757 -9.078 1.00 90.88 85 ASN A O 1
ATOM 675 N N . ILE A 1 86 ? 14.614 -0.966 -7.673 1.00 91.19 86 ILE A N 1
ATOM 676 C CA . ILE A 1 86 ? 13.169 -0.800 -7.534 1.00 91.19 86 ILE A CA 1
ATOM 677 C C . ILE A 1 86 ? 12.792 -0.513 -6.088 1.00 91.19 86 ILE A C 1
ATOM 679 O O . ILE A 1 86 ? 13.235 -1.197 -5.168 1.00 91.19 86 ILE A O 1
ATOM 683 N N . GLU A 1 87 ? 11.910 0.458 -5.884 1.00 92.75 87 GLU A N 1
ATOM 684 C CA . GLU A 1 87 ? 11.347 0.757 -4.573 1.00 92.75 87 GLU A CA 1
ATOM 685 C C . GLU A 1 87 ? 9.978 0.086 -4.413 1.00 92.75 87 GLU A C 1
ATOM 687 O O . GLU A 1 87 ? 9.108 0.165 -5.284 1.00 92.75 87 GLU A O 1
ATOM 692 N N . SER A 1 88 ? 9.779 -0.571 -3.273 1.00 92.44 88 SER A N 1
ATOM 693 C CA . SER A 1 88 ? 8.479 -1.026 -2.782 1.00 92.44 88 SER A CA 1
ATOM 694 C C . SER A 1 88 ? 8.054 -0.249 -1.549 1.00 92.44 88 SER A C 1
ATOM 696 O O . SER A 1 88 ? 8.876 0.051 -0.688 1.00 92.44 88 SER A O 1
ATOM 698 N N . PHE A 1 89 ? 6.754 -0.019 -1.425 1.00 93.81 89 PHE A N 1
ATOM 699 C CA . PHE A 1 89 ? 6.071 0.450 -0.231 1.00 93.81 89 PHE A CA 1
ATOM 700 C C . PHE A 1 89 ? 5.275 -0.682 0.405 1.00 93.81 89 PHE A C 1
ATOM 702 O O . PHE A 1 89 ? 4.634 -1.471 -0.287 1.00 93.81 89 PHE A O 1
ATOM 709 N N . CYS A 1 90 ? 5.270 -0.718 1.731 1.00 94.88 90 CYS A N 1
ATOM 710 C CA . CYS A 1 90 ? 4.386 -1.544 2.534 1.00 94.88 90 CYS A CA 1
ATOM 711 C C . CYS A 1 90 ? 3.610 -0.623 3.478 1.00 94.88 90 CYS A C 1
ATOM 713 O O . CYS A 1 90 ? 4.190 -0.040 4.394 1.00 94.88 90 CYS A O 1
ATOM 715 N N . ALA A 1 91 ? 2.315 -0.457 3.216 1.00 95.56 91 ALA A N 1
ATOM 716 C CA . ALA A 1 91 ? 1.404 0.319 4.044 1.00 95.56 91 ALA A CA 1
ATOM 717 C C . ALA A 1 91 ? 0.688 -0.605 5.029 1.00 95.56 91 ALA A C 1
ATOM 719 O O . ALA A 1 91 ? 0.092 -1.603 4.621 1.00 95.56 91 ALA A O 1
ATOM 720 N N . LEU A 1 92 ? 0.730 -0.254 6.312 1.00 96.88 92 LEU A N 1
ATOM 721 C CA . LEU A 1 92 ? 0.016 -0.934 7.384 1.00 96.88 92 LEU A CA 1
ATOM 722 C C . LEU A 1 92 ? -0.958 0.043 8.033 1.00 96.88 92 LEU A C 1
ATOM 724 O O . LEU A 1 92 ? -0.540 1.061 8.584 1.00 96.88 92 LEU A O 1
ATOM 728 N N . GLY A 1 93 ? -2.242 -0.305 8.014 1.00 96.94 93 GLY A N 1
ATOM 729 C CA . GLY A 1 93 ? -3.290 0.424 8.721 1.00 96.94 93 GLY A CA 1
ATOM 730 C C . GLY A 1 93 ? -4.132 -0.504 9.585 1.00 96.94 93 GLY A C 1
ATOM 731 O O . GLY A 1 93 ? -4.315 -1.681 9.277 1.00 96.94 93 GLY A O 1
ATOM 732 N N . GLU A 1 94 ? -4.651 0.032 10.682 1.00 97.69 94 GLU A N 1
ATOM 733 C CA . GLU A 1 94 ? -5.548 -0.683 11.588 1.00 97.69 94 GLU A CA 1
ATOM 734 C C . GLU A 1 94 ? -6.982 -0.196 11.394 1.00 97.69 94 GLU A C 1
ATOM 736 O O . GLU A 1 94 ? -7.217 1.003 11.236 1.00 97.69 94 GLU A O 1
ATOM 741 N N . LYS A 1 95 ? -7.937 -1.126 11.361 1.00 96.25 95 LYS A N 1
ATOM 742 C CA . LYS A 1 95 ? -9.360 -0.825 11.220 1.00 96.25 95 LYS A CA 1
ATOM 743 C C . LYS A 1 95 ? -9.841 -0.021 12.429 1.00 96.25 95 LYS A C 1
ATOM 745 O O . LYS A 1 95 ? -9.766 -0.523 13.549 1.00 96.25 95 LYS A O 1
ATOM 750 N N . ARG A 1 96 ? -10.383 1.171 12.153 1.00 87.38 96 ARG A N 1
ATOM 751 C CA . ARG A 1 96 ? -11.187 1.965 13.093 1.00 87.38 96 ARG A CA 1
ATOM 752 C C . ARG A 1 96 ? -12.589 1.386 13.220 1.00 87.38 96 ARG A C 1
ATOM 754 O O . ARG A 1 96 ? -13.179 1.059 12.152 1.00 87.38 96 ARG A O 1
#